Protein AF-A0A4Q9DVT3-F1 (afdb_monomer_lite)

Foldseek 3Di:
DWDWDQDPNFTFTWDWFDFLNDIDIDGGQTDDPPDPDREDECVRCVVVPDDDDPQWDKDWDADPVRDIWIWTWDDDDDPPDPSGPRPPPGHIYTPDDPPPVVD

InterPro domains:
  IPR021109 Aspartic peptidase domain superfamily [SSF50630] (28-74)

Sequence (103 aa):
MINIVYKDGLLITSIEILFRGNSIVIENVVIDTGASETILSPDVVEEIGIFAELDDYIHSFYGVGGSLHNFFSKPSQNRDNPGCCTQVPSAVVASFFHLLKNL

Organism: NCBI:txid2527873

Structure (mmCIF, N/CA/C/O backbone):
data_AF-A0A4Q9DVT3-F1
#
_entry.id   AF-A0A4Q9DVT3-F1
#
loop_
_atom_site.group_PDB
_atom_site.id
_atom_site.type_symbol
_atom_site.label_atom_id
_atom_site.label_alt_id
_atom_site.label_comp_id
_atom_site.label_asym_id
_atom_site.label_entity_id
_atom_site.label_seq_id
_atom_site.pdbx_PDB_ins_code
_atom_site.Cartn_x
_atom_site.Cartn_y
_atom_site.Cartn_z
_atom_site.occupancy
_atom_site.B_iso_or_equiv
_atom_site.auth_seq_id
_atom_site.auth_comp_id
_atom_site.auth_asym_id
_atom_site.auth_atom_id
_atom_site.pdbx_PDB_model_num
ATOM 1 N N . MET A 1 1 ? -1.416 -21.379 -9.422 1.0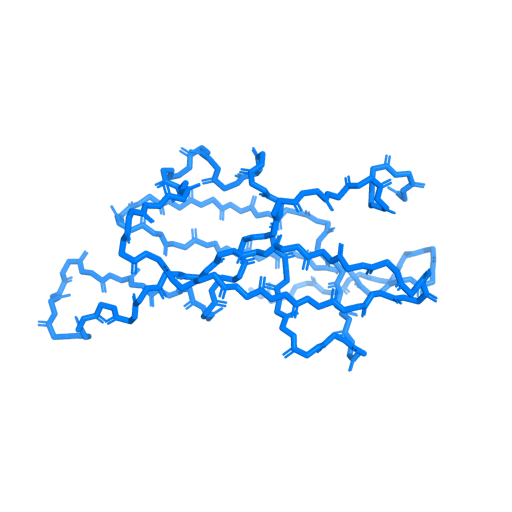0 69.69 1 MET A N 1
ATOM 2 C CA . MET A 1 1 ? -0.011 -21.218 -9.861 1.00 69.69 1 MET A CA 1
ATOM 3 C C . MET A 1 1 ? 0.237 -19.725 -9.927 1.00 69.69 1 MET A C 1
ATOM 5 O O . MET A 1 1 ? -0.571 -19.052 -10.548 1.00 69.69 1 MET A O 1
ATOM 9 N N . ILE A 1 2 ? 1.242 -19.206 -9.222 1.00 80.31 2 ILE A N 1
ATOM 10 C CA . ILE A 1 2 ? 1.550 -17.767 -9.239 1.00 80.31 2 ILE A CA 1
ATOM 11 C C . ILE A 1 2 ? 2.162 -17.429 -10.604 1.00 80.31 2 ILE A C 1
ATOM 13 O O . ILE A 1 2 ? 3.037 -18.161 -11.067 1.00 80.31 2 ILE A O 1
ATOM 17 N N . ASN A 1 3 ? 1.683 -16.360 -11.244 1.00 92.88 3 ASN A N 1
ATOM 18 C CA . ASN A 1 3 ? 2.181 -15.880 -12.530 1.00 92.88 3 ASN A CA 1
ATOM 19 C C . ASN A 1 3 ? 2.832 -14.507 -12.343 1.00 92.88 3 ASN A C 1
ATOM 21 O O . ASN A 1 3 ? 2.149 -13.549 -11.997 1.00 92.88 3 ASN A O 1
ATOM 25 N N . ILE A 1 4 ? 4.141 -14.432 -12.581 1.00 93.62 4 ILE A N 1
ATOM 26 C CA . ILE A 1 4 ? 4.904 -13.185 -12.538 1.00 93.62 4 ILE A CA 1
ATOM 27 C C . ILE A 1 4 ? 5.300 -12.832 -13.969 1.00 93.62 4 ILE A C 1
ATOM 29 O O . ILE A 1 4 ? 5.965 -13.612 -14.652 1.00 93.62 4 ILE A O 1
ATOM 33 N N . VAL A 1 5 ? 4.906 -11.643 -14.404 1.00 94.94 5 VAL A N 1
ATOM 34 C CA . VAL A 1 5 ? 5.152 -11.092 -15.734 1.00 94.94 5 VAL A CA 1
ATOM 35 C C . VAL A 1 5 ? 6.148 -9.945 -15.617 1.00 94.94 5 VAL A C 1
ATOM 37 O O . VAL A 1 5 ? 6.025 -9.096 -14.741 1.00 94.94 5 VAL A O 1
ATOM 40 N N . TYR A 1 6 ? 7.126 -9.894 -16.517 1.00 95.12 6 TYR A N 1
ATOM 41 C CA . TYR A 1 6 ? 8.007 -8.737 -16.658 1.00 95.12 6 TYR A CA 1
ATOM 42 C C . TYR A 1 6 ? 7.507 -7.846 -17.800 1.00 95.12 6 TYR A C 1
ATOM 44 O O . TYR A 1 6 ? 7.422 -8.306 -18.940 1.00 95.12 6 TYR A O 1
ATOM 52 N N . LYS A 1 7 ? 7.161 -6.589 -17.503 1.00 91.56 7 LYS A N 1
ATOM 53 C CA . LYS A 1 7 ? 6.608 -5.623 -18.465 1.00 91.56 7 LYS A CA 1
ATOM 54 C C . LYS A 1 7 ? 7.102 -4.215 -18.135 1.00 91.56 7 LYS A C 1
ATOM 56 O O . LYS A 1 7 ? 7.053 -3.810 -16.981 1.00 91.56 7 LYS A O 1
ATOM 61 N N . ASP A 1 8 ? 7.590 -3.489 -19.141 1.00 93.06 8 ASP A N 1
ATOM 62 C CA . ASP A 1 8 ? 8.016 -2.081 -19.033 1.00 93.06 8 ASP A CA 1
ATOM 63 C C . ASP A 1 8 ? 9.000 -1.798 -17.879 1.00 93.06 8 ASP A C 1
ATOM 65 O O . ASP A 1 8 ? 8.979 -0.746 -17.249 1.00 93.06 8 ASP A O 1
ATOM 69 N N . GLY A 1 9 ? 9.887 -2.758 -17.593 1.00 91.06 9 GLY A N 1
ATOM 70 C CA . GLY A 1 9 ? 10.868 -2.644 -16.512 1.00 91.06 9 GLY A CA 1
ATOM 71 C C . GLY A 1 9 ? 10.375 -3.102 -15.136 1.00 91.06 9 GLY A C 1
ATOM 72 O O . GLY A 1 9 ? 11.169 -3.114 -14.199 1.00 91.06 9 GLY A O 1
ATOM 73 N N . LEU A 1 10 ? 9.112 -3.514 -15.010 1.00 89.94 10 LEU A N 1
ATOM 74 C CA . LEU A 1 10 ? 8.470 -3.886 -13.751 1.00 89.94 10 LEU A CA 1
ATOM 75 C C . LEU A 1 10 ? 8.153 -5.382 -13.696 1.00 89.94 10 LEU A C 1
ATOM 77 O O . LEU A 1 10 ? 7.796 -6.000 -14.701 1.00 89.94 10 LEU A O 1
ATOM 81 N N . LEU A 1 11 ? 8.261 -5.959 -12.498 1.00 90.50 11 LEU A N 1
ATOM 82 C CA . LEU A 1 11 ? 7.707 -7.274 -12.187 1.00 90.50 11 LEU A CA 1
ATOM 83 C C . LEU A 1 11 ? 6.269 -7.097 -11.717 1.00 90.50 11 LEU A C 1
ATOM 85 O O . LEU A 1 11 ? 6.011 -6.349 -10.777 1.00 90.50 11 LEU A O 1
ATOM 89 N N . ILE A 1 12 ? 5.351 -7.786 -12.378 1.00 91.06 12 ILE A N 1
ATOM 90 C CA . ILE A 1 12 ? 3.913 -7.627 -12.215 1.00 91.06 12 ILE A CA 1
ATOM 91 C C . ILE A 1 12 ? 3.288 -8.994 -11.935 1.00 91.06 12 ILE A C 1
ATOM 93 O O . ILE A 1 12 ? 3.642 -9.983 -12.572 1.00 91.06 12 ILE A O 1
ATOM 97 N N . THR A 1 13 ? 2.350 -9.063 -10.999 1.00 93.38 13 THR A N 1
ATOM 98 C CA . THR A 1 13 ? 1.575 -10.273 -10.683 1.00 93.38 13 THR A CA 1
ATOM 99 C C . THR A 1 13 ? 0.112 -9.911 -10.434 1.00 93.38 13 THR A C 1
ATOM 101 O O . THR A 1 13 ? -0.238 -8.735 -10.320 1.00 93.38 13 THR A O 1
ATOM 104 N N . SER A 1 14 ? -0.742 -10.923 -10.322 1.00 89.56 14 SER A N 1
ATOM 105 C CA . SER A 1 14 ? -2.030 -10.791 -9.647 1.00 89.56 14 SER A CA 1
ATOM 106 C C . SER A 1 14 ? -1.919 -11.232 -8.188 1.00 89.56 14 SER A C 1
ATOM 108 O O . SER A 1 14 ? -1.055 -12.046 -7.836 1.00 89.56 14 SER A O 1
ATOM 110 N N . ILE A 1 15 ? -2.781 -10.679 -7.338 1.00 89.56 15 ILE A N 1
ATOM 111 C CA . ILE A 1 15 ? -2.976 -11.117 -5.952 1.00 89.56 15 ILE A CA 1
ATOM 112 C C . ILE A 1 15 ? -4.468 -11.295 -5.683 1.00 89.56 15 ILE A C 1
ATOM 114 O O . ILE A 1 15 ? -5.294 -10.569 -6.231 1.00 89.56 15 ILE A O 1
ATOM 118 N N . GLU A 1 16 ? -4.815 -12.240 -4.817 1.00 88.31 16 GLU A N 1
ATOM 119 C CA . GLU A 1 16 ? -6.171 -12.389 -4.291 1.00 88.31 16 GLU A CA 1
ATOM 120 C C . GLU A 1 16 ? -6.203 -11.877 -2.852 1.00 88.31 16 GLU A C 1
ATOM 122 O O . GLU A 1 16 ? -5.346 -12.228 -2.037 1.00 88.31 16 GLU A O 1
ATOM 127 N N . ILE A 1 17 ? -7.189 -11.039 -2.546 1.00 86.12 17 ILE A N 1
ATOM 128 C CA . ILE A 1 17 ? -7.440 -10.523 -1.205 1.00 86.12 17 ILE A CA 1
ATOM 129 C C . ILE A 1 17 ? -8.764 -11.077 -0.715 1.00 86.12 17 ILE A C 1
ATOM 131 O O . ILE A 1 17 ? -9.782 -10.917 -1.380 1.00 86.12 17 ILE A O 1
ATOM 135 N N . LEU A 1 18 ? -8.746 -11.656 0.484 1.00 84.56 18 LEU A N 1
ATOM 136 C CA . LEU A 1 18 ? -9.930 -12.120 1.196 1.00 84.56 18 LEU A CA 1
ATOM 137 C C . LEU A 1 18 ? -10.130 -11.286 2.465 1.00 84.56 18 LEU A C 1
ATOM 139 O O . LEU A 1 18 ? -9.261 -11.252 3.340 1.00 84.56 18 LEU A O 1
ATOM 143 N N . PHE A 1 19 ? -11.286 -10.637 2.583 1.00 84.56 19 PHE A N 1
ATOM 144 C CA . PHE A 1 19 ? -11.639 -9.801 3.724 1.00 84.56 19 PHE A CA 1
ATOM 145 C C . PHE A 1 19 ? -13.105 -9.983 4.115 1.00 84.56 19 PHE A C 1
ATOM 147 O O . PHE A 1 19 ? -14.002 -9.815 3.296 1.00 84.56 19 PHE A O 1
ATOM 154 N N . ARG A 1 20 ? -13.356 -10.330 5.386 1.00 85.31 20 ARG A N 1
ATOM 155 C CA . ARG A 1 20 ? -14.708 -10.521 5.957 1.00 85.31 20 ARG A CA 1
ATOM 156 C C . ARG A 1 20 ? -15.635 -11.401 5.085 1.00 85.31 20 ARG A C 1
ATOM 158 O O . ARG A 1 20 ? -16.837 -11.175 5.034 1.00 85.31 20 ARG A O 1
ATOM 165 N N . GLY A 1 21 ? -15.075 -12.418 4.423 1.00 86.12 21 GLY A N 1
ATOM 166 C CA . GLY A 1 21 ? -15.816 -13.348 3.558 1.00 86.12 21 GLY A CA 1
ATOM 167 C C . GLY A 1 21 ? -15.993 -12.893 2.104 1.00 86.12 21 GLY A C 1
ATOM 168 O O . GLY A 1 21 ? -16.482 -13.678 1.298 1.00 86.12 21 GLY A O 1
ATOM 169 N N . ASN A 1 22 ? -15.558 -11.680 1.756 1.00 87.0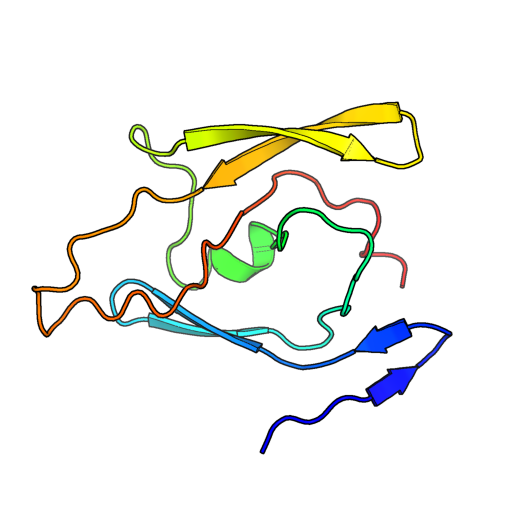6 22 ASN A N 1
ATOM 170 C CA . ASN A 1 22 ? -15.534 -11.164 0.388 1.00 87.06 22 ASN A CA 1
ATOM 171 C C . ASN A 1 22 ? -14.130 -11.306 -0.206 1.00 87.06 22 ASN A C 1
ATOM 173 O O . ASN A 1 22 ? -13.140 -11.103 0.499 1.00 87.06 22 ASN A O 1
ATOM 177 N N . SER A 1 23 ? -14.039 -11.614 -1.497 1.00 88.44 23 SER A N 1
ATOM 178 C CA . SER A 1 23 ? -12.768 -11.768 -2.210 1.00 88.44 23 SER A CA 1
ATOM 179 C C . SER A 1 23 ? -12.692 -10.860 -3.431 1.00 88.44 23 SER A C 1
ATOM 181 O O . SER A 1 23 ? -13.681 -10.720 -4.148 1.00 88.44 23 SER A O 1
ATOM 183 N N . ILE A 1 24 ? -11.508 -10.324 -3.712 1.00 90.69 24 ILE A N 1
ATOM 184 C CA . ILE A 1 24 ? -11.196 -9.630 -4.965 1.00 90.69 24 ILE A CA 1
ATOM 185 C C . ILE A 1 24 ? -9.846 -10.098 -5.495 1.00 90.69 24 ILE A C 1
ATOM 187 O O . ILE A 1 24 ? -8.909 -10.323 -4.726 1.00 90.69 24 ILE A O 1
ATOM 191 N N . VAL A 1 25 ? -9.741 -10.221 -6.816 1.00 91.50 25 VAL A N 1
ATOM 192 C CA . VAL A 1 25 ? -8.460 -10.402 -7.500 1.00 91.50 25 VAL A CA 1
ATOM 193 C C . VAL A 1 25 ? -8.011 -9.047 -8.024 1.00 91.50 25 VAL A C 1
ATOM 195 O O . VAL A 1 25 ? -8.723 -8.409 -8.797 1.00 91.50 25 VAL A O 1
ATOM 198 N N . ILE A 1 26 ? -6.831 -8.609 -7.595 1.00 89.69 26 ILE A N 1
ATOM 199 C CA . ILE A 1 26 ? -6.203 -7.381 -8.071 1.00 89.69 26 ILE A CA 1
ATOM 200 C C . ILE A 1 26 ? -5.151 -7.769 -9.100 1.00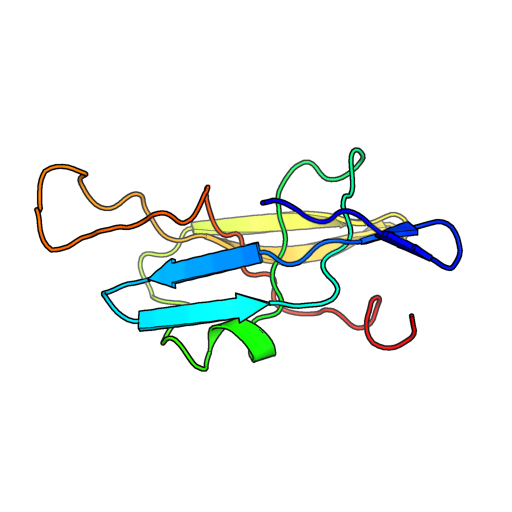 89.69 26 ILE A C 1
ATOM 202 O O . ILE A 1 26 ? -4.146 -8.409 -8.781 1.00 89.69 26 ILE A O 1
ATOM 206 N N . GLU A 1 27 ? -5.405 -7.378 -10.341 1.00 90.19 27 GLU A N 1
ATOM 207 C CA . GLU A 1 27 ? -4.475 -7.535 -11.451 1.00 90.19 27 GLU A CA 1
ATOM 208 C C . GLU A 1 27 ? -3.455 -6.392 -11.478 1.00 90.19 27 GLU A C 1
ATOM 210 O O . GLU A 1 27 ? -3.685 -5.308 -10.942 1.00 90.19 27 GLU A O 1
ATOM 215 N N . ASN A 1 28 ? -2.344 -6.612 -12.179 1.00 90.56 28 ASN A N 1
ATOM 216 C CA . ASN A 1 28 ? -1.312 -5.602 -12.423 1.00 90.56 28 ASN A CA 1
ATOM 217 C C . ASN A 1 28 ? -0.645 -5.029 -11.155 1.00 90.56 28 ASN A C 1
ATOM 219 O O . ASN A 1 28 ? -0.321 -3.843 -11.095 1.00 90.56 28 ASN A O 1
ATOM 223 N N . VAL A 1 29 ? -0.398 -5.868 -10.147 1.00 89.81 29 VAL A N 1
ATOM 224 C CA . VAL A 1 29 ? 0.319 -5.469 -8.928 1.00 89.81 29 VAL A CA 1
ATOM 225 C C . VAL A 1 29 ? 1.823 -5.522 -9.155 1.00 89.81 29 VAL A C 1
ATOM 227 O O . VAL A 1 29 ? 2.360 -6.558 -9.543 1.00 89.81 29 VAL A O 1
ATOM 230 N N . VAL A 1 30 ? 2.507 -4.411 -8.876 1.00 91.88 30 VAL A N 1
ATOM 231 C CA . VAL A 1 30 ? 3.969 -4.313 -8.955 1.00 91.88 30 VAL A CA 1
ATOM 232 C C . VAL A 1 30 ? 4.613 -4.993 -7.748 1.00 91.88 30 VAL A C 1
ATOM 234 O O . VAL A 1 30 ? 4.241 -4.738 -6.604 1.00 91.88 30 VAL A O 1
ATOM 237 N N . ILE A 1 31 ? 5.617 -5.830 -8.001 1.00 89.25 31 ILE A N 1
ATOM 238 C CA . ILE A 1 31 ? 6.485 -6.393 -6.967 1.00 89.25 31 ILE A CA 1
ATOM 239 C C . ILE A 1 31 ? 7.600 -5.382 -6.687 1.00 89.25 31 ILE A C 1
ATOM 241 O O . ILE A 1 31 ? 8.544 -5.259 -7.468 1.00 89.25 31 ILE A O 1
ATOM 245 N N . ASP A 1 32 ? 7.485 -4.662 -5.573 1.00 87.94 32 ASP A N 1
ATOM 246 C CA . ASP A 1 32 ? 8.439 -3.631 -5.157 1.00 87.94 32 ASP A CA 1
ATOM 247 C C . ASP A 1 32 ? 9.271 -4.102 -3.955 1.00 87.94 32 ASP A C 1
ATOM 249 O O . ASP A 1 32 ? 8.788 -4.171 -2.828 1.00 87.94 32 ASP A O 1
ATOM 253 N N . THR A 1 33 ? 10.547 -4.424 -4.186 1.00 86.25 33 THR A N 1
ATOM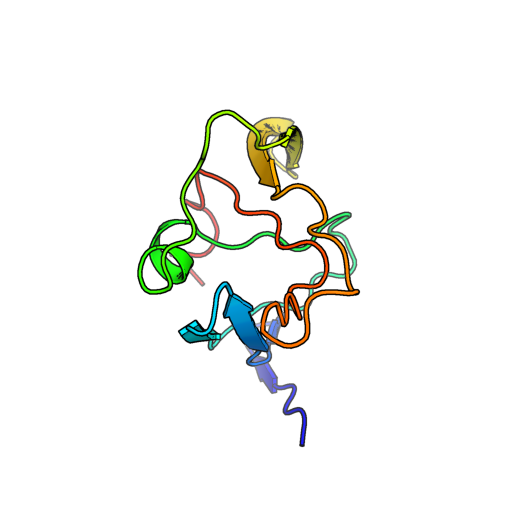 254 C CA . THR A 1 33 ? 11.487 -4.804 -3.115 1.00 86.25 33 THR A CA 1
ATOM 255 C C . THR A 1 33 ? 12.010 -3.609 -2.313 1.00 86.25 33 THR A C 1
ATOM 257 O O . THR A 1 33 ? 12.679 -3.807 -1.302 1.00 86.25 33 THR A O 1
ATOM 260 N N . GLY A 1 34 ? 11.789 -2.381 -2.792 1.00 83.25 34 GLY A N 1
ATOM 261 C CA . GLY A 1 34 ? 12.157 -1.140 -2.110 1.00 83.25 34 GLY A CA 1
ATOM 262 C C . GLY A 1 34 ? 11.066 -0.612 -1.177 1.00 83.25 34 GLY A C 1
ATOM 263 O O . GLY A 1 34 ? 11.334 0.291 -0.382 1.00 83.25 34 GLY A O 1
ATOM 264 N N . ALA A 1 35 ? 9.857 -1.172 -1.241 1.00 81.12 35 ALA A N 1
ATOM 265 C CA . ALA A 1 35 ? 8.762 -0.829 -0.349 1.00 81.12 35 ALA A CA 1
ATOM 266 C C . ALA A 1 35 ? 8.888 -1.566 0.994 1.00 81.12 35 ALA A C 1
ATOM 268 O O . ALA A 1 35 ? 9.098 -2.776 1.045 1.00 81.12 35 ALA A O 1
ATOM 269 N N . SER A 1 36 ? 8.722 -0.834 2.101 1.00 80.88 36 SER A N 1
ATOM 270 C CA . SER A 1 36 ? 8.676 -1.431 3.446 1.00 80.88 36 SER A CA 1
ATOM 271 C C . SER A 1 36 ? 7.352 -2.146 3.732 1.00 80.88 36 SER A C 1
ATOM 273 O O . SER A 1 36 ? 7.306 -2.993 4.615 1.00 80.88 36 SER A O 1
ATOM 275 N N . GLU A 1 37 ? 6.284 -1.775 3.025 1.00 82.75 37 GLU A N 1
ATOM 276 C CA . GLU A 1 37 ? 4.919 -2.266 3.221 1.00 82.75 37 GLU A CA 1
ATOM 277 C C . GLU A 1 37 ? 4.229 -2.437 1.861 1.00 82.75 37 GLU A C 1
ATOM 279 O O . GLU A 1 37 ? 4.562 -1.746 0.896 1.00 82.75 37 GLU A O 1
ATOM 284 N N . THR A 1 38 ? 3.240 -3.330 1.783 1.00 84.25 38 THR A N 1
ATOM 285 C CA . THR A 1 38 ? 2.420 -3.500 0.570 1.00 84.25 38 THR A CA 1
ATOM 286 C C . THR A 1 38 ? 1.299 -2.476 0.548 1.00 84.25 38 THR A C 1
ATOM 288 O O . THR A 1 38 ? 0.391 -2.556 1.366 1.00 84.25 38 THR A O 1
ATOM 291 N N . ILE A 1 39 ? 1.314 -1.557 -0.412 1.00 86.12 39 ILE A N 1
ATOM 292 C CA . ILE A 1 39 ? 0.314 -0.494 -0.485 1.00 86.12 39 ILE A CA 1
ATOM 293 C C . ILE A 1 39 ? -0.764 -0.807 -1.525 1.00 86.12 39 ILE A C 1
ATOM 295 O O . ILE A 1 39 ? -0.468 -1.006 -2.701 1.00 86.12 39 ILE A O 1
ATOM 299 N N . LEU A 1 40 ? -2.025 -0.772 -1.098 1.00 86.94 40 LEU A N 1
ATOM 300 C CA . LEU A 1 40 ? -3.199 -0.961 -1.946 1.00 86.94 40 LEU A CA 1
ATOM 301 C C . LEU A 1 40 ? -3.972 0.348 -2.125 1.00 86.94 40 LEU A C 1
ATOM 303 O O . LEU A 1 40 ? -4.112 1.136 -1.186 1.00 86.94 40 LEU A O 1
ATOM 307 N N . SER A 1 41 ? -4.503 0.561 -3.331 1.00 85.44 41 SER A N 1
ATOM 308 C CA . SER A 1 41 ? -5.377 1.700 -3.626 1.00 85.44 41 SER A CA 1
ATOM 309 C C . SER A 1 41 ? -6.743 1.520 -2.942 1.00 85.44 41 SER A C 1
ATOM 311 O O . SER A 1 41 ? -7.339 0.455 -3.124 1.00 85.44 41 SER A O 1
ATOM 313 N N . PRO A 1 42 ? -7.294 2.535 -2.244 1.00 84.62 42 PRO A N 1
ATOM 314 C CA . PRO A 1 42 ? -8.598 2.455 -1.591 1.00 84.62 42 PRO A CA 1
ATOM 315 C C . PRO A 1 42 ? -9.700 2.164 -2.609 1.00 84.62 42 PRO A C 1
ATOM 317 O O . PRO A 1 42 ? -10.522 1.290 -2.366 1.00 84.62 42 PRO A O 1
ATOM 320 N N . ASP A 1 43 ? -9.619 2.796 -3.790 1.00 86.38 43 ASP A N 1
ATOM 321 C CA . ASP A 1 43 ? -10.548 2.607 -4.913 1.00 86.38 43 ASP A CA 1
ATOM 322 C C . ASP A 1 43 ? -10.737 1.123 -5.294 1.00 86.38 43 ASP A C 1
ATOM 324 O O . ASP A 1 43 ? -11.804 0.733 -5.750 1.00 86.38 43 ASP A O 1
ATOM 328 N N . VAL A 1 44 ? -9.697 0.291 -5.146 1.00 87.69 44 VAL A N 1
ATOM 329 C CA . VAL A 1 44 ? -9.735 -1.122 -5.563 1.00 87.69 44 VAL A CA 1
ATOM 330 C C . VAL A 1 44 ? -10.330 -2.009 -4.472 1.00 87.69 44 VAL A C 1
ATOM 332 O O . VAL A 1 44 ? -11.020 -2.977 -4.762 1.00 87.69 44 VAL A O 1
ATOM 335 N N . VAL A 1 45 ? -10.064 -1.698 -3.204 1.00 86.75 45 VAL A N 1
ATOM 336 C CA . VAL A 1 45 ? -10.466 -2.547 -2.072 1.00 86.75 45 VAL A CA 1
ATOM 337 C C . VAL A 1 45 ? -11.795 -2.129 -1.437 1.00 86.75 45 VAL A C 1
ATOM 339 O O . VAL A 1 45 ? -12.351 -2.874 -0.628 1.00 86.75 45 VAL A O 1
ATOM 342 N N . GLU A 1 46 ? -12.335 -0.972 -1.824 1.00 89.06 46 GLU A N 1
ATOM 343 C CA . GLU A 1 46 ? -13.662 -0.514 -1.408 1.00 89.06 46 GLU A CA 1
ATOM 344 C C . GLU A 1 46 ? -14.756 -1.522 -1.803 1.00 89.06 46 GLU A C 1
ATOM 346 O O . GLU A 1 46 ? -15.672 -1.767 -1.018 1.00 89.06 46 GLU A O 1
ATOM 351 N N . GLU A 1 47 ? -14.612 -2.196 -2.953 1.00 88.19 47 GLU A N 1
ATOM 352 C CA . GLU A 1 47 ? -15.563 -3.199 -3.462 1.00 88.19 47 GLU A CA 1
ATOM 353 C C . GLU A 1 47 ? -15.789 -4.371 -2.490 1.00 88.19 47 GLU A C 1
ATOM 355 O O . GLU A 1 47 ? -16.902 -4.884 -2.376 1.00 88.19 47 GLU A O 1
ATOM 360 N N . ILE A 1 48 ? -14.759 -4.768 -1.737 1.00 89.31 48 ILE A N 1
ATOM 361 C CA . ILE A 1 48 ? -14.846 -5.845 -0.735 1.00 89.31 48 ILE A CA 1
ATOM 362 C C . ILE A 1 48 ? -15.106 -5.329 0.686 1.00 89.31 48 ILE A C 1
ATOM 364 O O . ILE A 1 48 ? -15.097 -6.109 1.643 1.00 89.31 48 ILE A O 1
ATOM 368 N N . GLY A 1 49 ? -15.374 -4.029 0.831 1.00 90.38 49 GLY A N 1
ATOM 369 C CA . GLY A 1 49 ? -15.713 -3.391 2.100 1.00 90.38 49 GLY A CA 1
ATOM 370 C C . GLY A 1 49 ? -14.506 -3.021 2.960 1.00 90.38 49 GLY A C 1
ATOM 371 O O . GLY A 1 49 ? -14.628 -2.991 4.185 1.00 90.38 49 GLY A O 1
ATOM 372 N N . ILE A 1 50 ? -13.342 -2.761 2.354 1.00 88.50 50 ILE A N 1
ATOM 373 C CA . ILE A 1 50 ? -12.192 -2.200 3.070 1.00 88.50 50 ILE A CA 1
ATOM 374 C C . ILE A 1 50 ? -12.205 -0.676 2.924 1.00 88.50 50 ILE A C 1
ATOM 376 O O . ILE A 1 50 ? -11.875 -0.124 1.881 1.00 88.50 50 ILE A O 1
ATOM 380 N N . PHE A 1 51 ? -12.540 0.003 4.013 1.00 90.00 51 PHE A N 1
ATOM 381 C CA . PHE A 1 51 ? -12.499 1.457 4.170 1.00 90.00 51 PHE A CA 1
ATOM 382 C C . PHE A 1 51 ? -11.870 1.797 5.522 1.00 90.00 51 PHE A C 1
ATOM 384 O O . PHE A 1 51 ? -11.763 0.926 6.387 1.00 90.00 51 PHE A O 1
ATOM 391 N N . ALA A 1 52 ? -11.454 3.050 5.704 1.00 89.38 52 ALA A N 1
ATOM 392 C CA . ALA A 1 52 ? -10.927 3.509 6.983 1.00 89.38 52 ALA A CA 1
ATOM 393 C C . ALA A 1 52 ? -12.024 3.453 8.065 1.00 89.38 52 ALA A C 1
ATOM 395 O O . ALA A 1 52 ? -13.101 4.028 7.901 1.00 89.38 52 ALA A O 1
ATOM 396 N N . GLU A 1 53 ? -11.743 2.760 9.163 1.00 89.81 53 GLU A N 1
ATOM 397 C CA . GLU A 1 53 ? -12.580 2.633 10.359 1.00 89.81 53 GLU A CA 1
ATOM 398 C C . GLU A 1 53 ? -11.883 3.320 11.555 1.00 89.81 53 GLU A C 1
ATOM 400 O O . GLU A 1 53 ? -10.691 3.625 11.517 1.00 89.81 53 GLU A O 1
ATOM 405 N N . LEU A 1 54 ? -12.631 3.622 12.623 1.00 90.75 54 LEU A N 1
ATOM 406 C CA . LEU A 1 54 ? -12.114 4.372 13.783 1.00 90.75 54 LEU A CA 1
ATOM 407 C C . LEU A 1 54 ? -11.013 3.633 14.561 1.00 90.75 54 LEU A C 1
ATOM 409 O O . LEU A 1 54 ? -10.247 4.267 15.282 1.00 90.75 54 LEU A O 1
ATOM 413 N N . ASP A 1 55 ? -10.974 2.310 14.459 1.00 89.38 55 ASP A N 1
ATOM 414 C CA . ASP A 1 55 ? -10.030 1.416 15.126 1.00 89.38 55 ASP A CA 1
ATOM 415 C C . ASP A 1 55 ? -8.806 1.066 14.266 1.00 89.38 55 ASP A C 1
ATOM 417 O O . ASP A 1 55 ? -7.943 0.303 14.706 1.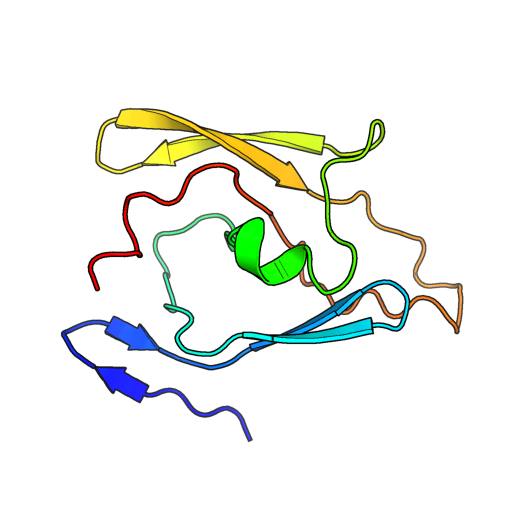00 89.38 55 ASP A O 1
ATOM 421 N N . ASP A 1 56 ? -8.698 1.639 13.065 1.00 88.31 56 ASP A N 1
ATOM 422 C CA . ASP A 1 56 ? -7.553 1.418 12.193 1.00 88.31 56 ASP A CA 1
ATOM 423 C C . ASP A 1 56 ? -6.305 2.160 12.676 1.00 88.31 56 ASP A C 1
ATOM 425 O O . ASP A 1 56 ? -6.352 3.280 13.195 1.00 88.31 56 ASP A O 1
ATOM 429 N N . TYR A 1 57 ? -5.143 1.556 12.431 1.00 88.19 57 TYR A N 1
ATOM 430 C CA . TYR A 1 57 ? -3.873 2.237 12.645 1.00 88.19 57 TYR A CA 1
ATOM 431 C C . TYR A 1 57 ? -3.584 3.170 11.477 1.00 88.19 57 TYR A C 1
ATOM 433 O O . TYR A 1 57 ? -3.584 2.730 10.329 1.00 88.19 57 TYR A O 1
ATOM 441 N N . ILE A 1 58 ? -3.291 4.435 11.778 1.00 90.56 58 ILE A N 1
ATOM 442 C CA . ILE A 1 58 ? -2.843 5.419 10.793 1.00 90.56 58 ILE A CA 1
ATOM 443 C C . ILE A 1 58 ? -1.321 5.486 10.804 1.00 90.56 58 ILE A C 1
ATOM 445 O O . ILE A 1 58 ? -0.702 5.654 11.855 1.00 90.56 58 ILE A O 1
ATOM 449 N N . HIS A 1 59 ? -0.735 5.409 9.617 1.00 87.69 59 HIS A N 1
ATOM 450 C CA . HIS A 1 59 ? 0.704 5.466 9.397 1.00 87.69 59 HIS A CA 1
ATOM 451 C C . HIS A 1 59 ? 1.042 6.528 8.360 1.00 87.69 59 HIS A C 1
ATOM 453 O O . HIS A 1 59 ? 0.181 6.966 7.589 1.00 87.69 59 HIS A O 1
ATOM 459 N N . SER A 1 60 ? 2.322 6.886 8.300 1.00 87.38 60 SER A N 1
ATOM 460 C CA . SER A 1 60 ? 2.843 7.781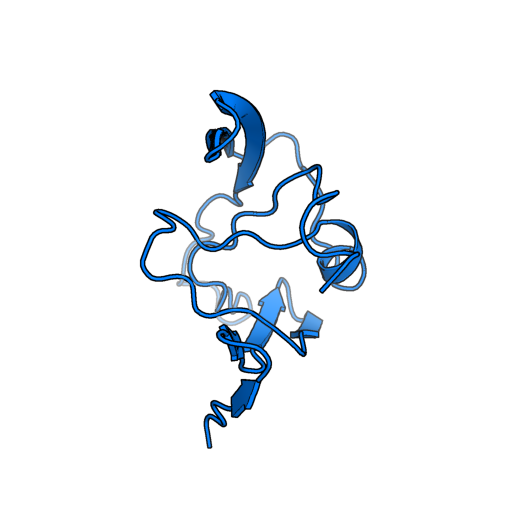 7.276 1.00 87.38 60 SER A CA 1
ATOM 461 C C . SER A 1 60 ? 4.151 7.261 6.685 1.00 87.38 60 SER A C 1
ATOM 463 O O . SER A 1 60 ? 4.949 6.637 7.382 1.00 87.38 60 SER A O 1
ATOM 465 N N . PHE A 1 61 ? 4.398 7.554 5.409 1.00 83.94 61 PHE A N 1
ATOM 466 C CA . PHE A 1 61 ? 5.643 7.218 4.714 1.00 83.94 61 PHE A CA 1
ATOM 467 C C . PHE A 1 61 ? 6.103 8.351 3.796 1.00 83.94 61 PHE A C 1
ATOM 469 O O . PHE A 1 61 ? 5.325 9.230 3.421 1.00 83.94 61 PHE A O 1
ATOM 476 N N . TYR A 1 62 ? 7.382 8.302 3.425 1.00 84.56 62 TYR A N 1
ATOM 477 C CA . TYR A 1 62 ? 7.992 9.194 2.445 1.00 84.56 62 TYR A CA 1
ATOM 478 C C . TYR A 1 62 ? 8.309 8.414 1.174 1.00 84.56 62 TYR A C 1
ATOM 480 O O . TYR A 1 62 ? 8.948 7.364 1.226 1.00 84.56 62 TYR A O 1
ATOM 488 N N . GLY A 1 63 ? 7.873 8.939 0.031 1.00 80.12 63 GLY A N 1
ATOM 489 C CA . GLY A 1 63 ? 8.288 8.435 -1.277 1.00 80.12 63 GLY A CA 1
ATOM 490 C C . GLY A 1 63 ? 9.578 9.093 -1.770 1.00 80.12 63 GLY A C 1
ATOM 491 O O . GLY A 1 63 ? 10.128 9.991 -1.133 1.00 80.12 63 GLY A O 1
ATOM 492 N N . VAL A 1 64 ? 10.014 8.720 -2.976 1.00 79.25 64 VAL A N 1
ATOM 493 C CA . VAL A 1 64 ? 11.186 9.315 -3.653 1.00 79.25 64 VAL A CA 1
ATOM 494 C C . VAL A 1 64 ? 11.071 10.844 -3.789 1.00 79.25 64 VAL A C 1
ATOM 496 O O . VAL A 1 64 ? 12.074 11.547 -3.731 1.00 79.25 64 VAL A O 1
ATOM 499 N N . GLY A 1 65 ? 9.850 11.379 -3.907 1.00 83.75 65 GLY A N 1
ATOM 500 C CA . GLY A 1 65 ? 9.592 12.823 -3.963 1.00 83.75 65 GLY A CA 1
ATOM 501 C C . GLY A 1 65 ? 9.675 13.560 -2.619 1.00 83.75 65 GLY A C 1
ATOM 502 O O . GLY A 1 65 ? 9.392 14.753 -2.578 1.00 83.75 65 GLY A O 1
ATOM 503 N N . GLY A 1 66 ? 9.984 12.873 -1.513 1.00 83.38 66 GLY A N 1
ATOM 504 C CA . GLY A 1 66 ? 10.119 13.469 -0.176 1.00 83.38 66 GLY A CA 1
ATOM 505 C C . GLY A 1 66 ? 8.817 13.997 0.441 1.00 83.38 66 GLY A C 1
ATOM 506 O O . GLY A 1 66 ? 8.841 14.563 1.531 1.00 83.38 66 GLY A O 1
ATOM 507 N N . SER A 1 67 ? 7.679 13.816 -0.232 1.00 86.06 67 SER A N 1
ATOM 508 C CA . SER A 1 67 ? 6.362 14.182 0.291 1.00 86.06 67 SER A CA 1
ATOM 509 C C . SER A 1 67 ? 5.864 13.129 1.278 1.00 86.06 67 SER A C 1
ATOM 511 O O . SER A 1 67 ? 6.078 11.932 1.075 1.00 86.06 67 SER A O 1
ATOM 513 N N . LEU A 1 68 ? 5.207 13.592 2.342 1.00 84.69 68 LEU A N 1
ATOM 514 C CA . LEU A 1 68 ? 4.571 12.735 3.337 1.00 84.69 68 LEU A CA 1
ATOM 515 C C . LEU A 1 68 ? 3.228 12.223 2.803 1.00 84.69 68 LEU A C 1
ATOM 517 O O . LEU A 1 68 ? 2.387 13.014 2.373 1.00 84.69 68 LEU A O 1
ATOM 521 N N . HIS A 1 69 ? 3.011 10.917 2.893 1.00 84.75 69 HIS A N 1
ATOM 522 C CA . HIS A 1 69 ? 1.762 10.252 2.528 1.00 84.75 69 HIS A CA 1
ATOM 523 C C . HIS A 1 69 ? 1.226 9.446 3.705 1.00 84.75 69 HIS A C 1
ATOM 525 O O . HIS A 1 69 ? 2.011 8.938 4.501 1.00 84.75 69 HIS A O 1
ATOM 531 N N . ASN A 1 70 ? -0.100 9.316 3.799 1.00 87.62 70 ASN A N 1
ATOM 532 C CA . ASN A 1 70 ? -0.771 8.619 4.894 1.00 87.62 70 ASN A CA 1
ATOM 533 C C . ASN A 1 70 ? -1.520 7.386 4.394 1.00 87.62 70 ASN A C 1
ATOM 535 O O . ASN A 1 70 ? -2.118 7.396 3.317 1.00 87.62 70 ASN A O 1
ATOM 539 N N . PHE A 1 71 ? -1.541 6.350 5.219 1.00 88.00 71 PHE A N 1
ATOM 540 C CA . PHE A 1 71 ? -2.300 5.132 4.974 1.00 88.00 71 PHE A CA 1
ATOM 541 C C . PHE A 1 71 ? -2.888 4.589 6.263 1.00 88.00 71 PHE A C 1
ATOM 543 O O . PHE A 1 71 ? -2.470 4.979 7.353 1.00 88.00 71 PHE A O 1
ATOM 550 N N . PHE A 1 72 ? -3.846 3.678 6.126 1.00 89.88 72 PHE A N 1
ATOM 551 C CA . PHE A 1 72 ? -4.396 2.943 7.250 1.00 89.88 72 PHE A CA 1
ATOM 552 C C . PHE A 1 72 ? -4.134 1.444 7.105 1.00 89.88 72 PHE A C 1
ATOM 554 O O . PHE A 1 72 ? -4.002 0.915 5.999 1.00 89.88 72 PHE A O 1
ATOM 561 N N . SER A 1 73 ? -4.047 0.753 8.235 1.00 87.19 73 SER A N 1
ATOM 562 C CA . SER A 1 73 ? -3.966 -0.706 8.290 1.00 87.19 73 SER A CA 1
ATOM 563 C C . SER A 1 73 ? -4.980 -1.243 9.285 1.00 87.19 73 SER A C 1
ATOM 565 O O . SER A 1 73 ? -5.144 -0.670 10.367 1.00 87.19 73 SER A O 1
ATOM 567 N N . LYS A 1 74 ? -5.597 -2.374 8.948 1.00 85.31 74 LYS A N 1
ATOM 568 C CA . LYS A 1 74 ? -6.554 -3.042 9.830 1.00 85.31 74 LYS A CA 1
ATOM 569 C C . LYS A 1 74 ? -5.855 -3.663 11.047 1.00 85.31 74 LYS A C 1
ATOM 571 O O . LYS A 1 74 ? -4.786 -4.259 10.880 1.00 85.31 74 LYS A O 1
ATOM 576 N N . PRO A 1 75 ? -6.444 -3.585 12.255 1.00 81.56 75 PRO A N 1
ATOM 577 C CA . PRO A 1 75 ? -5.948 -4.337 13.399 1.00 81.56 75 PRO A CA 1
ATOM 578 C C . PRO A 1 75 ? -6.034 -5.843 13.125 1.00 81.56 75 PRO A C 1
ATOM 580 O O . PRO A 1 75 ? -6.932 -6.320 12.423 1.00 81.56 75 PRO A O 1
ATOM 583 N N . SER A 1 76 ? -5.096 -6.616 13.676 1.00 68.38 76 SER A N 1
ATOM 584 C CA . SER A 1 76 ? -5.123 -8.072 13.549 1.00 68.38 76 SER A CA 1
ATOM 585 C C . SER A 1 76 ? -6.346 -8.638 14.279 1.00 68.38 76 SER A C 1
ATOM 587 O O . SER A 1 76 ? -6.434 -8.618 15.505 1.00 68.38 76 SER A O 1
ATOM 589 N N . GLN A 1 77 ? -7.312 -9.152 13.520 1.00 60.66 77 GLN A N 1
ATOM 590 C CA . GLN A 1 77 ? -8.444 -9.892 14.078 1.00 60.66 77 GLN A CA 1
ATOM 591 C C . GLN A 1 77 ? -7.958 -11.275 14.543 1.00 60.66 77 GLN A C 1
ATOM 593 O O . GLN A 1 77 ? -7.079 -11.881 13.923 1.00 60.66 77 GLN A O 1
ATOM 598 N N . ASN A 1 78 ? -8.488 -11.766 15.667 1.00 46.88 78 ASN A N 1
ATOM 599 C CA . ASN A 1 78 ? -8.005 -13.002 16.282 1.00 46.88 78 ASN A CA 1
ATOM 600 C C . ASN A 1 78 ? -8.228 -14.215 15.352 1.00 46.88 78 ASN A C 1
ATOM 602 O O . ASN A 1 78 ? -9.343 -14.444 14.881 1.00 46.88 78 ASN A O 1
ATOM 606 N N . ARG A 1 79 ? -7.173 -15.010 15.119 1.00 52.09 79 ARG A N 1
ATOM 607 C CA . ARG A 1 79 ? -7.151 -16.149 14.173 1.00 52.09 79 ARG A CA 1
ATOM 608 C C . ARG A 1 79 ? -8.047 -17.330 14.579 1.00 52.09 79 ARG A C 1
ATOM 610 O O . ARG A 1 79 ? -8.188 -18.275 13.809 1.00 52.09 79 ARG A O 1
ATOM 617 N N . ASP A 1 80 ? -8.660 -17.269 15.758 1.00 50.34 80 ASP A N 1
ATOM 618 C CA . ASP A 1 80 ? -9.452 -18.354 16.349 1.00 50.34 80 ASP A CA 1
ATOM 619 C C . ASP A 1 80 ? -10.935 -18.345 15.935 1.00 50.34 80 ASP A C 1
ATOM 621 O O . ASP A 1 80 ? -11.705 -19.195 16.383 1.00 50.34 80 ASP A O 1
ATOM 625 N N . ASN A 1 81 ? -11.369 -17.401 15.091 1.00 47.94 81 ASN A N 1
ATOM 626 C CA . ASN A 1 81 ? -12.724 -17.409 14.544 1.00 47.94 81 ASN A CA 1
ATOM 627 C C . ASN A 1 81 ? -12.733 -18.127 13.177 1.00 47.94 81 ASN A C 1
ATOM 629 O O . ASN A 1 81 ? -12.213 -17.572 12.209 1.00 47.94 81 ASN A O 1
ATOM 633 N N . PRO A 1 82 ? -13.341 -19.323 13.047 1.00 44.81 82 PRO A N 1
ATOM 634 C CA . PRO A 1 82 ? -13.309 -20.120 11.815 1.00 44.81 82 PRO A CA 1
ATOM 635 C C . PRO A 1 82 ? -14.052 -19.484 10.625 1.00 44.81 82 PRO A C 1
ATOM 637 O O . PRO A 1 82 ? -13.962 -19.999 9.515 1.00 44.81 82 PRO A O 1
ATOM 640 N N . GLY A 1 83 ? -14.770 -18.370 10.833 1.00 46.78 83 GLY A N 1
ATOM 641 C CA . GLY A 1 83 ? -15.335 -17.532 9.764 1.00 46.78 83 GLY A CA 1
ATOM 642 C C . GLY A 1 83 ? -14.485 -16.310 9.387 1.00 46.78 83 GLY A C 1
ATOM 643 O O . GLY A 1 83 ? -14.852 -15.567 8.479 1.00 46.78 83 GLY A O 1
ATOM 644 N N . CYS A 1 84 ? -13.370 -16.062 10.079 1.00 49.62 84 CYS A N 1
ATOM 645 C CA . CYS A 1 84 ? -12.515 -14.895 9.880 1.00 49.62 84 CYS A CA 1
ATOM 646 C C . CYS A 1 84 ? -11.213 -15.302 9.186 1.00 49.62 84 CYS A C 1
ATOM 648 O O . CYS A 1 84 ? -10.143 -15.386 9.784 1.00 49.62 84 CYS A O 1
ATOM 650 N N . CYS A 1 85 ? -11.302 -15.549 7.884 1.00 45.53 85 CYS A N 1
ATOM 651 C CA . CYS A 1 85 ? -10.119 -15.665 7.048 1.00 45.53 85 CYS A CA 1
ATOM 652 C C . CYS A 1 85 ? -9.613 -14.258 6.709 1.00 45.53 85 CYS A C 1
ATOM 654 O O . CYS A 1 85 ? -9.869 -13.749 5.622 1.00 45.53 85 CYS A O 1
ATOM 656 N N . THR A 1 86 ? -8.891 -13.600 7.616 1.00 46.38 86 THR A N 1
ATOM 657 C CA . THR A 1 86 ? -7.970 -12.538 7.188 1.00 46.38 86 THR A CA 1
ATOM 658 C C . THR A 1 86 ? -6.729 -13.213 6.622 1.00 46.38 86 THR A C 1
ATOM 660 O O . THR A 1 86 ? -5.728 -13.384 7.312 1.00 46.38 86 THR A O 1
ATOM 663 N N . GLN A 1 87 ? -6.796 -13.611 5.353 1.00 45.66 87 GLN A N 1
ATOM 664 C CA . GLN A 1 87 ? -5.598 -13.853 4.546 1.00 45.66 87 GLN A CA 1
ATOM 665 C C . GLN A 1 87 ? -5.155 -12.557 3.874 1.00 45.66 87 GLN A C 1
ATOM 667 O O . GLN A 1 87 ? -4.734 -12.549 2.723 1.00 45.66 87 GLN A O 1
ATOM 672 N N . VAL A 1 88 ? -5.259 -11.444 4.598 1.00 46.41 88 VAL A N 1
ATOM 673 C CA . VAL A 1 88 ? -4.602 -10.219 4.186 1.00 46.41 88 VAL A CA 1
ATOM 674 C C . VAL A 1 88 ? -3.244 -10.219 4.867 1.00 46.41 88 VAL A C 1
ATOM 676 O O . VAL A 1 88 ? -3.210 -10.078 6.093 1.00 46.41 88 VAL A O 1
ATOM 679 N N . PRO A 1 89 ? -2.130 -10.438 4.145 1.00 43.47 89 PRO A N 1
ATOM 680 C CA . PRO A 1 89 ? -0.820 -10.116 4.686 1.00 43.47 89 PRO A CA 1
ATOM 681 C C . PRO A 1 89 ? -0.839 -8.613 4.937 1.00 43.47 89 PRO A C 1
ATOM 683 O O . PRO A 1 89 ? -0.714 -7.860 3.984 1.00 43.47 89 PRO A O 1
ATOM 686 N N . SER A 1 90 ? -1.168 -8.204 6.170 1.00 46.25 90 SER A N 1
ATOM 687 C CA . SER A 1 90 ? -1.179 -6.810 6.631 1.00 46.25 90 SER A CA 1
ATOM 688 C C . SER A 1 90 ? -1.505 -5.816 5.506 1.00 46.25 90 SER A C 1
ATOM 690 O O . SER A 1 90 ? -0.636 -5.047 5.108 1.00 46.25 90 SER A O 1
ATOM 692 N N . ALA A 1 91 ? -2.711 -5.888 4.914 1.00 46.09 91 ALA A N 1
ATOM 693 C CA . ALA A 1 91 ? -3.067 -4.950 3.849 1.00 46.09 91 ALA A CA 1
ATOM 694 C C . ALA A 1 91 ? -2.992 -3.535 4.403 1.00 46.09 91 ALA A C 1
ATOM 696 O O . ALA A 1 91 ? -3.793 -3.129 5.250 1.00 46.09 91 ALA A O 1
ATOM 697 N N . VAL A 1 92 ? -2.013 -2.806 3.896 1.00 54.22 92 VAL A N 1
ATOM 698 C CA . VAL A 1 92 ? -1.876 -1.381 4.072 1.00 54.22 92 VAL A CA 1
ATOM 699 C C . VAL A 1 92 ? -2.638 -0.738 2.919 1.00 54.22 92 VAL A C 1
ATOM 701 O O . VAL A 1 92 ? -2.322 -0.934 1.747 1.00 54.22 92 VAL A O 1
ATOM 704 N N . VAL A 1 93 ? -3.686 0.010 3.242 1.00 53.19 93 VAL A N 1
ATOM 705 C CA . VAL A 1 93 ? -4.477 0.747 2.255 1.00 53.19 93 VAL A CA 1
ATOM 706 C C . VAL A 1 93 ? -4.059 2.205 2.341 1.00 53.19 93 VAL A C 1
ATOM 708 O O . VAL A 1 93 ? -4.335 2.877 3.338 1.00 53.19 93 VAL A O 1
ATOM 711 N N . ALA A 1 94 ? -3.354 2.707 1.325 1.00 47.94 94 ALA A N 1
ATOM 712 C CA . ALA A 1 94 ? -2.938 4.107 1.310 1.00 47.94 94 ALA A CA 1
ATOM 713 C C . ALA A 1 94 ? -3.916 4.966 0.547 1.00 47.94 94 ALA A C 1
ATOM 715 O O . ALA A 1 94 ? -4.146 4.756 -0.637 1.00 47.94 94 ALA A O 1
ATOM 716 N N . SER A 1 95 ? -4.387 6.029 1.184 1.00 38.56 95 SER A N 1
ATOM 717 C CA . SER A 1 95 ? -5.011 7.109 0.441 1.00 38.56 95 SER A CA 1
ATOM 718 C C . SER A 1 95 ? -3.942 7.843 -0.370 1.00 38.56 95 SER A C 1
ATOM 720 O O . SER A 1 95 ? -2.939 8.298 0.176 1.00 38.56 95 SER A O 1
ATOM 722 N N . PHE A 1 96 ? -4.226 7.994 -1.668 1.00 37.91 96 PHE A N 1
ATOM 723 C CA . PHE A 1 96 ? -3.490 8.741 -2.699 1.00 37.91 96 PHE A CA 1
ATOM 724 C C . PHE A 1 96 ? -2.398 7.991 -3.493 1.00 37.91 96 PHE A C 1
ATOM 726 O O . PHE A 1 96 ? -1.206 8.096 -3.220 1.00 37.91 96 PHE A O 1
ATOM 733 N N . PHE A 1 97 ? -2.811 7.367 -4.607 1.00 39.66 97 PHE A N 1
ATOM 734 C CA . PHE A 1 97 ? -1.934 6.995 -5.724 1.00 39.66 97 PHE A CA 1
ATOM 735 C C . PHE A 1 97 ? -2.239 7.854 -6.963 1.00 39.66 97 PHE A C 1
ATOM 737 O O . PHE A 1 97 ? -3.052 7.499 -7.814 1.00 39.66 97 PHE A O 1
ATOM 744 N N . HIS A 1 98 ? -1.553 8.994 -7.086 1.00 34.47 98 HIS A N 1
ATOM 745 C CA . HIS A 1 98 ? -1.389 9.678 -8.379 1.00 34.47 98 HIS A CA 1
ATOM 746 C C . HIS A 1 98 ? -0.212 9.088 -9.188 1.00 34.47 98 HIS A C 1
ATOM 748 O O . HIS A 1 98 ? -0.013 9.458 -10.338 1.00 34.47 98 HIS A O 1
ATOM 754 N N . LEU A 1 99 ? 0.568 8.158 -8.612 1.00 38.19 99 LEU A N 1
ATOM 755 C CA . LEU A 1 99 ? 1.819 7.681 -9.217 1.00 38.19 99 LEU A CA 1
ATOM 756 C C . LEU A 1 99 ? 1.713 6.390 -10.048 1.00 38.19 99 LEU A C 1
ATOM 758 O O . LEU A 1 99 ? 2.585 6.158 -10.873 1.00 38.19 99 LEU A O 1
ATOM 762 N N . LEU A 1 100 ? 0.669 5.571 -9.873 1.00 41.44 100 LEU A N 1
ATOM 763 C CA . LEU A 1 100 ? 0.500 4.319 -10.635 1.00 41.44 100 LEU A CA 1
ATOM 764 C C . LEU A 1 100 ? -0.570 4.409 -11.727 1.00 41.44 100 LEU A C 1
ATOM 766 O O . LEU A 1 100 ? -0.634 3.530 -12.572 1.00 41.44 100 LEU A O 1
ATOM 770 N N . LYS A 1 101 ? -1.385 5.476 -11.769 1.00 37.00 101 LYS A N 1
ATOM 771 C CA . LYS A 1 101 ? -2.407 5.651 -12.823 1.00 37.00 101 LYS A CA 1
ATOM 772 C C . LYS A 1 101 ? -1.810 5.987 -14.208 1.00 37.00 101 LYS A C 1
ATOM 774 O O . LYS A 1 101 ? -2.565 6.093 -15.165 1.00 37.00 101 LYS A O 1
ATOM 779 N N . ASN A 1 102 ? -0.486 6.153 -14.305 1.00 34.38 102 ASN A N 1
ATOM 780 C CA . ASN A 1 102 ? 0.241 6.504 -15.534 1.00 34.38 102 ASN A CA 1
ATOM 781 C C . ASN A 1 102 ? 1.276 5.440 -15.966 1.00 34.38 102 ASN A C 1
ATOM 783 O O . ASN A 1 102 ? 2.151 5.756 -16.773 1.00 34.38 102 ASN A O 1
ATOM 787 N N . LEU A 1 103 ? 1.202 4.220 -15.422 1.00 41.81 103 LEU A N 1
ATOM 788 C CA . LEU A 1 103 ? 1.963 3.053 -15.888 1.00 41.81 103 LEU A CA 1
ATOM 789 C C . LEU A 1 103 ? 1.027 2.038 -16.553 1.00 41.81 103 LEU A C 1
ATOM 791 O O . LEU A 1 103 ? -0.121 1.904 -16.074 1.00 41.81 103 LEU A O 1
#

pLDDT: mean 76.15, std 19.18, range [34.38, 95.12]

Secondary structure (DSSP, 8-state):
---EEEETTEEEEEEEEEETTEEEEEEEEE--TT-SS-EE-HHHHGGGT----TTSEEEEEE-TT--EEEEEE-----TT-TT-----SS-EEES--SSSTT-

Radius of gyration: 14.47 Å; chains: 1; bounding box: 28×35×35 Å